Protein AF-A0A4V6J1E0-F1 (afdb_monomer_lite)

Secondary structure (DSSP, 8-state):
---BTTBHHHHHHHEETTEE---EEEEE-TTS-EEEEEESS--EEETTEEE--------

pLDDT: mean 73.78, std 18.58, range [38.69, 95.38]

Structure (mmCIF, N/CA/C/O backbone):
data_AF-A0A4V6J1E0-F1
#
_entry.id   AF-A0A4V6J1E0-F1
#
loop_
_atom_site.group_PDB
_atom_site.id
_atom_site.type_symbol
_atom_site.label_atom_id
_atom_site.label_alt_id
_atom_site.label_comp_id
_atom_site.label_asym_id
_atom_site.label_entity_id
_atom_site.label_seq_id
_atom_site.pdbx_PDB_ins_code
_atom_site.Cartn_x
_atom_site.Cartn_y
_atom_site.Cartn_z
_atom_site.occupancy
_atom_site.B_iso_or_equiv
_atom_site.auth_seq_id
_atom_site.auth_comp_id
_atom_site.auth_asym_id
_atom_site.auth_atom_id
_atom_site.pdbx_PDB_model_num
ATOM 1 N N . MET A 1 1 ? -1.924 -5.793 14.456 1.00 70.31 1 MET A N 1
ATOM 2 C CA . MET A 1 1 ? -1.983 -4.346 14.775 1.00 70.31 1 MET A CA 1
ATOM 3 C C . MET A 1 1 ? -3.362 -4.057 15.354 1.00 70.31 1 MET A C 1
ATOM 5 O O . MET A 1 1 ? -4.322 -4.547 14.782 1.00 70.31 1 MET A O 1
ATOM 9 N N . LEU A 1 2 ? -3.471 -3.325 16.470 1.00 82.19 2 LEU A N 1
ATOM 10 C CA . LEU A 1 2 ? -4.768 -3.006 17.109 1.00 82.19 2 LEU A CA 1
ATOM 11 C C . LEU A 1 2 ? -5.540 -1.870 16.409 1.00 82.19 2 LEU A C 1
ATOM 13 O O . LEU A 1 2 ? -6.670 -1.579 16.780 1.00 82.19 2 LEU A O 1
ATOM 17 N N . GLY A 1 3 ? -4.929 -1.235 15.407 1.00 85.00 3 GLY A N 1
ATOM 18 C CA . GLY A 1 3 ? -5.473 -0.080 14.705 1.00 85.00 3 GLY A CA 1
ATOM 19 C C . GLY A 1 3 ? -4.813 1.230 15.106 1.00 85.00 3 GLY A C 1
ATOM 20 O O . GLY A 1 3 ? -3.774 1.250 15.768 1.00 85.00 3 GLY A O 1
ATOM 21 N N . TYR A 1 4 ? -5.421 2.328 14.676 1.00 82.62 4 TYR A N 1
ATOM 22 C CA . TYR A 1 4 ? -5.033 3.683 15.038 1.00 82.62 4 TYR A CA 1
ATOM 23 C C . TYR A 1 4 ? -5.637 4.088 16.390 1.00 82.62 4 TYR A C 1
ATOM 25 O O . TYR A 1 4 ? -6.816 3.860 16.667 1.00 82.62 4 TYR A O 1
ATOM 33 N N . TRP A 1 5 ? -4.833 4.745 17.228 1.00 88.00 5 TRP A N 1
ATOM 34 C CA . TRP A 1 5 ? -5.268 5.241 18.534 1.00 88.00 5 TRP A CA 1
ATOM 35 C C . TRP A 1 5 ? -6.391 6.279 18.397 1.00 88.00 5 TRP A C 1
ATOM 37 O O . TRP A 1 5 ? -6.247 7.251 17.658 1.00 88.00 5 TRP A O 1
ATOM 47 N N . GLN A 1 6 ? -7.510 6.069 19.104 1.00 89.19 6 GLN A N 1
ATOM 48 C CA . GLN A 1 6 ? -8.707 6.933 19.082 1.00 89.19 6 GLN A CA 1
ATOM 49 C C . GLN A 1 6 ? -9.266 7.232 17.675 1.00 89.19 6 GLN A C 1
ATOM 51 O O . GLN A 1 6 ? -9.912 8.258 17.443 1.00 89.19 6 GLN A O 1
ATOM 56 N N . ARG A 1 7 ? -9.020 6.333 16.719 1.00 87.25 7 ARG A N 1
ATOM 57 C CA . ARG A 1 7 ? -9.509 6.436 15.338 1.00 87.25 7 ARG A CA 1
ATOM 58 C C . ARG A 1 7 ? -10.088 5.088 14.885 1.00 87.25 7 ARG A C 1
ATOM 60 O O . ARG A 1 7 ? -9.488 4.412 14.042 1.00 87.25 7 ARG A O 1
ATOM 67 N N . PRO A 1 8 ? -11.219 4.654 15.473 1.00 88.81 8 PRO A N 1
ATOM 68 C CA . PRO A 1 8 ? -11.823 3.359 15.159 1.00 88.81 8 PRO A CA 1
ATOM 69 C C . PRO A 1 8 ? -12.327 3.291 13.710 1.00 88.81 8 PRO A C 1
ATOM 71 O O . PRO A 1 8 ? -12.139 2.276 13.049 1.00 88.81 8 PRO A O 1
ATOM 74 N N . ASP A 1 9 ? -12.865 4.387 13.185 1.00 86.69 9 ASP A N 1
ATOM 75 C CA . ASP A 1 9 ? -13.350 4.524 11.806 1.00 86.69 9 ASP A CA 1
ATOM 76 C C . ASP A 1 9 ? -12.209 4.335 10.796 1.00 86.69 9 ASP A C 1
ATOM 78 O O . ASP A 1 9 ? -12.260 3.433 9.962 1.00 86.69 9 ASP A O 1
ATOM 82 N N . ALA A 1 10 ? -11.108 5.079 10.950 1.00 83.06 10 ALA A N 1
ATOM 83 C CA . ALA A 1 10 ? -9.925 4.895 10.106 1.00 83.06 10 ALA A CA 1
ATOM 84 C C . ALA A 1 10 ? -9.334 3.479 10.232 1.00 83.06 10 ALA A C 1
ATOM 86 O O . ALA A 1 10 ? -8.843 2.927 9.253 1.00 83.06 10 ALA A O 1
ATOM 87 N N . THR A 1 11 ? -9.396 2.873 11.423 1.00 86.12 11 THR A N 1
ATOM 88 C CA . THR A 1 11 ? -8.951 1.488 11.652 1.00 86.12 11 THR A CA 1
ATOM 89 C C . THR A 1 11 ? -9.793 0.484 10.872 1.00 86.12 11 THR A C 1
ATOM 91 O O . THR A 1 11 ? -9.232 -0.397 10.225 1.00 86.12 11 THR A O 1
ATOM 94 N N . ALA A 1 12 ? -11.119 0.618 10.903 1.00 87.06 12 ALA A N 1
ATOM 95 C CA . ALA A 1 12 ? -12.032 -0.244 10.156 1.00 87.06 12 ALA A CA 1
ATOM 96 C C . ALA A 1 12 ? -11.882 -0.067 8.634 1.00 87.06 12 ALA A C 1
ATOM 98 O O . ALA A 1 12 ? -12.105 -1.001 7.865 1.00 87.06 12 ALA A O 1
ATOM 99 N N . GLU A 1 13 ? -11.469 1.118 8.181 1.00 85.06 13 GLU A N 1
ATOM 100 C CA . GLU A 1 13 ? -11.179 1.359 6.768 1.00 85.06 13 GLU A CA 1
ATOM 101 C C . GLU A 1 13 ? -9.902 0.663 6.280 1.00 85.06 13 GLU A C 1
ATOM 103 O O . GLU A 1 13 ? -9.863 0.217 5.129 1.00 85.06 13 GLU A O 1
ATOM 108 N N . ILE A 1 14 ? -8.858 0.586 7.114 1.00 86.88 14 ILE A N 1
ATOM 109 C CA . ILE A 1 14 ? -7.560 0.003 6.727 1.00 86.88 14 ILE A CA 1
ATOM 110 C C . ILE A 1 14 ? -7.429 -1.484 7.060 1.00 86.88 14 ILE A C 1
ATOM 112 O O . ILE A 1 14 ? -6.690 -2.185 6.372 1.00 86.88 14 ILE A O 1
ATOM 116 N N . ILE A 1 15 ? -8.115 -1.972 8.093 1.00 88.44 15 ILE A N 1
ATOM 117 C CA . ILE A 1 15 ? -8.118 -3.384 8.476 1.00 88.44 15 ILE A CA 1
ATOM 118 C C . ILE A 1 15 ? -9.415 -4.000 7.964 1.00 88.44 15 ILE A C 1
ATOM 120 O O . ILE A 1 15 ? -10.481 -3.761 8.530 1.00 88.44 15 ILE A O 1
ATOM 124 N N . LYS A 1 16 ? -9.324 -4.807 6.905 1.00 85.19 16 LYS A N 1
ATOM 125 C CA . LYS A 1 16 ? -10.473 -5.512 6.322 1.00 85.19 16 LYS A CA 1
ATOM 126 C C . LYS A 1 16 ? -10.180 -6.996 6.264 1.00 85.19 16 LYS A C 1
ATOM 128 O O . LYS A 1 16 ? -9.073 -7.392 5.917 1.00 85.19 16 LYS A O 1
ATOM 133 N N . ASP A 1 17 ? -11.154 -7.806 6.663 1.00 86.06 17 ASP A N 1
ATOM 134 C CA . ASP A 1 17 ? -11.048 -9.270 6.661 1.00 86.06 17 ASP A CA 1
ATOM 135 C C . ASP A 1 17 ? -9.805 -9.802 7.408 1.00 86.06 17 ASP A C 1
ATOM 137 O O . ASP A 1 17 ? -9.222 -10.821 7.049 1.00 86.06 17 ASP A O 1
ATOM 141 N N . GLY A 1 18 ? -9.366 -9.083 8.450 1.00 86.44 18 GLY A N 1
ATOM 142 C CA . GLY A 1 18 ? -8.160 -9.400 9.226 1.00 86.44 18 GLY A CA 1
ATOM 143 C C . GLY A 1 18 ? -6.837 -8.952 8.589 1.00 86.44 18 GLY A C 1
ATOM 144 O O . GLY A 1 18 ? -5.789 -9.078 9.223 1.00 86.44 18 GLY A O 1
ATOM 145 N N . TRP A 1 19 ? -6.872 -8.380 7.385 1.00 86.38 19 TRP A N 1
ATOM 146 C CA . TRP A 1 19 ? -5.702 -7.909 6.647 1.00 86.38 19 TRP A CA 1
ATOM 147 C C . TRP A 1 19 ? -5.514 -6.398 6.757 1.00 86.38 19 TRP A C 1
ATOM 149 O O . TRP A 1 19 ? -6.461 -5.618 6.661 1.00 86.38 19 TRP A O 1
ATOM 159 N N . LEU A 1 20 ? -4.257 -5.979 6.925 1.00 86.12 20 LEU A N 1
ATOM 160 C CA . LEU A 1 20 ? -3.859 -4.576 6.885 1.00 86.12 20 LEU A CA 1
ATOM 161 C C . LEU A 1 20 ? -3.638 -4.134 5.435 1.00 86.12 20 LEU A C 1
ATOM 163 O O . LEU A 1 20 ? -2.673 -4.543 4.791 1.00 86.12 20 LEU A O 1
ATOM 167 N N . HIS A 1 21 ? -4.478 -3.231 4.948 1.00 86.94 21 HIS A N 1
ATOM 168 C CA . HIS A 1 21 ? -4.273 -2.562 3.671 1.00 86.94 21 HIS A CA 1
ATOM 169 C C . HIS A 1 21 ? -3.327 -1.367 3.846 1.00 86.94 21 HIS A C 1
ATOM 171 O O . HIS A 1 21 ? -3.758 -0.261 4.165 1.00 86.94 21 HIS A O 1
ATOM 177 N N . THR A 1 22 ? -2.029 -1.583 3.609 1.00 83.62 22 THR A N 1
ATOM 178 C CA . THR A 1 22 ? -0.975 -0.558 3.768 1.00 83.62 22 THR A CA 1
ATOM 179 C C . THR A 1 22 ? -1.097 0.605 2.783 1.00 83.62 22 THR A C 1
ATOM 181 O O . THR A 1 22 ? -0.617 1.704 3.053 1.00 83.62 22 THR A O 1
ATOM 184 N N . GLY A 1 23 ? -1.757 0.372 1.645 1.00 82.06 23 GLY A N 1
ATOM 185 C CA . GLY A 1 23 ? -1.781 1.315 0.532 1.00 82.06 23 GL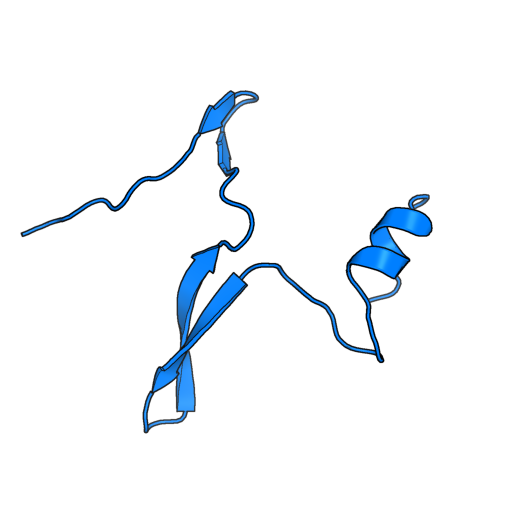Y A CA 1
ATOM 186 C C . GLY A 1 23 ? -0.524 1.251 -0.336 1.00 82.06 23 GLY A C 1
ATOM 187 O O . GLY A 1 23 ? -0.364 2.113 -1.193 1.00 82.06 23 GLY A O 1
ATOM 188 N N . ASP A 1 24 ? 0.324 0.240 -0.153 1.00 84.19 24 ASP A N 1
ATOM 189 C CA . ASP A 1 24 ? 1.542 0.042 -0.942 1.00 84.19 24 ASP A CA 1
ATOM 190 C C . ASP A 1 24 ? 1.267 -0.9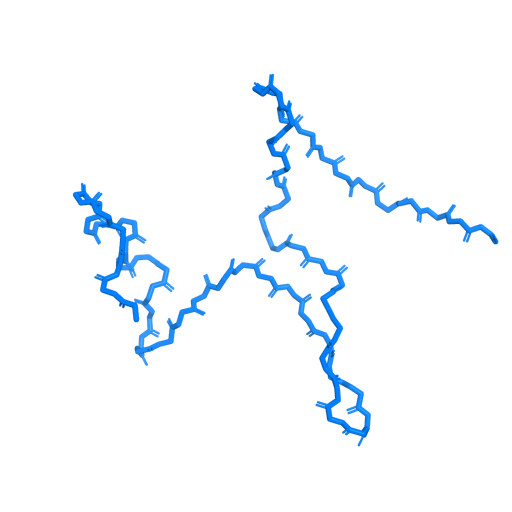22 -2.082 1.00 84.19 24 ASP A C 1
ATOM 192 O O . ASP A 1 24 ? 0.557 -1.917 -1.914 1.00 84.19 24 ASP A O 1
ATOM 196 N N . ILE A 1 25 ? 1.839 -0.633 -3.244 1.00 83.94 25 ILE A N 1
ATOM 197 C CA . ILE A 1 25 ? 1.827 -1.553 -4.373 1.00 83.94 25 ILE A CA 1
ATOM 198 C C . ILE A 1 25 ? 3.212 -2.179 -4.437 1.00 83.94 25 ILE A C 1
ATOM 200 O O . ILE A 1 25 ? 4.217 -1.485 -4.603 1.00 83.94 25 ILE A O 1
ATOM 204 N N . ALA A 1 26 ? 3.254 -3.499 -4.295 1.00 88.75 26 ALA A N 1
ATOM 205 C CA . ALA A 1 26 ? 4.466 -4.285 -4.423 1.00 88.75 26 ALA A CA 1
ATOM 206 C C . ALA A 1 26 ? 4.315 -5.322 -5.536 1.00 88.75 26 ALA A C 1
ATOM 208 O O . ALA A 1 26 ? 3.220 -5.826 -5.788 1.00 88.75 26 ALA A O 1
ATOM 209 N N . VAL A 1 27 ? 5.430 -5.636 -6.182 1.00 90.62 27 VAL A N 1
ATOM 210 C CA . VAL A 1 27 ? 5.559 -6.760 -7.114 1.00 90.62 27 VAL A CA 1
ATOM 211 C C . VAL A 1 27 ? 6.467 -7.808 -6.490 1.00 90.62 27 VAL A C 1
ATOM 213 O O . VAL A 1 27 ? 7.456 -7.453 -5.848 1.00 90.62 27 VAL A O 1
ATOM 216 N N . MET A 1 28 ? 6.099 -9.076 -6.651 1.00 94.69 28 MET A N 1
ATOM 217 C CA . MET A 1 28 ? 6.911 -10.221 -6.251 1.00 94.69 28 MET A CA 1
ATOM 218 C C . MET A 1 28 ? 7.686 -10.720 -7.468 1.00 94.69 28 MET A C 1
ATOM 220 O O . MET A 1 28 ? 7.101 -10.798 -8.550 1.00 94.69 28 MET A O 1
ATOM 224 N N . ASP A 1 29 ? 8.972 -11.007 -7.305 1.00 92.50 29 ASP A N 1
ATOM 225 C CA . ASP A 1 29 ? 9.762 -11.696 -8.327 1.00 92.50 29 ASP A CA 1
ATOM 226 C C . ASP A 1 29 ? 9.689 -13.225 -8.184 1.00 92.50 29 ASP A C 1
ATOM 228 O O . ASP A 1 29 ? 9.064 -13.755 -7.262 1.00 92.50 29 ASP A O 1
ATOM 232 N N . ASP A 1 30 ? 10.311 -13.934 -9.128 1.00 95.12 30 ASP A N 1
ATOM 233 C CA . ASP A 1 30 ? 10.290 -15.401 -9.192 1.00 95.12 30 ASP A CA 1
ATOM 234 C C . ASP A 1 30 ? 11.034 -16.064 -8.017 1.00 95.12 30 ASP A C 1
ATOM 236 O O . ASP A 1 30 ? 10.754 -17.214 -7.678 1.00 95.12 30 ASP A O 1
ATOM 240 N N . ASP A 1 31 ? 11.930 -15.325 -7.357 1.00 95.38 31 ASP A N 1
ATOM 241 C CA . ASP A 1 31 ? 12.667 -15.764 -6.169 1.00 95.38 31 ASP A CA 1
ATOM 242 C C . ASP A 1 31 ? 11.896 -15.466 -4.862 1.00 95.38 31 ASP A C 1
ATOM 244 O O . ASP A 1 31 ? 12.345 -15.813 -3.765 1.00 95.38 31 ASP A O 1
ATOM 248 N N . GLY A 1 32 ? 10.709 -14.855 -4.963 1.00 93.50 32 GLY A N 1
ATOM 249 C CA . GLY A 1 32 ? 9.820 -14.560 -3.840 1.00 93.50 32 GLY A CA 1
ATOM 250 C C . GLY A 1 32 ? 10.132 -13.254 -3.107 1.00 93.50 32 GLY A C 1
ATOM 251 O O . GLY A 1 32 ? 9.552 -12.996 -2.045 1.00 93.50 32 GLY A O 1
ATOM 252 N N . PHE A 1 33 ? 11.012 -12.405 -3.642 1.00 93.56 33 PHE A N 1
ATOM 253 C CA . PHE A 1 33 ? 11.283 -11.092 -3.069 1.00 93.56 33 PHE A CA 1
ATOM 254 C C . PHE A 1 33 ? 10.222 -10.081 -3.494 1.00 93.56 33 PHE A C 1
ATOM 256 O O . PHE A 1 33 ? 9.762 -10.040 -4.632 1.00 93.56 33 PHE A O 1
ATOM 263 N N . LEU A 1 34 ? 9.845 -9.219 -2.552 1.00 89.25 34 LEU A N 1
ATOM 264 C CA . LEU A 1 34 ? 8.886 -8.146 -2.777 1.00 89.25 34 LEU A CA 1
ATOM 265 C C . LEU A 1 34 ? 9.605 -6.820 -3.000 1.00 89.25 34 LEU A C 1
ATOM 267 O O . LEU A 1 34 ? 10.429 -6.399 -2.186 1.00 89.25 34 LEU A O 1
ATOM 271 N N . ARG A 1 35 ? 9.214 -6.105 -4.055 1.00 84.56 35 ARG A N 1
ATOM 272 C CA . ARG A 1 35 ? 9.663 -4.739 -4.328 1.00 84.56 35 ARG A CA 1
ATOM 273 C C . ARG A 1 35 ? 8.480 -3.783 -4.319 1.00 84.56 35 ARG A C 1
ATOM 275 O O . ARG A 1 35 ? 7.565 -3.926 -5.127 1.00 84.56 35 ARG A O 1
ATOM 282 N N . ILE A 1 36 ? 8.519 -2.789 -3.433 1.00 84.38 36 ILE A N 1
ATOM 283 C CA . ILE A 1 36 ? 7.541 -1.694 -3.410 1.00 84.38 36 ILE A CA 1
ATOM 284 C C . ILE A 1 36 ? 7.803 -0.816 -4.633 1.00 84.38 36 ILE A C 1
ATOM 286 O O . ILE A 1 36 ? 8.906 -0.297 -4.804 1.00 84.38 36 ILE A O 1
ATOM 290 N N . VAL A 1 37 ? 6.804 -0.688 -5.498 1.00 85.44 37 VAL A N 1
ATOM 291 C CA . VAL A 1 37 ? 6.905 0.044 -6.769 1.00 85.44 37 VAL A CA 1
ATOM 292 C C . VAL A 1 37 ? 6.033 1.286 -6.807 1.00 85.44 37 VAL A C 1
ATOM 294 O O . VAL A 1 37 ? 6.278 2.145 -7.649 1.00 85.44 37 VAL A O 1
ATOM 297 N N . ASP A 1 38 ? 5.038 1.385 -5.923 1.00 75.62 38 ASP A N 1
ATOM 298 C CA . ASP A 1 38 ? 4.110 2.511 -5.915 1.00 75.62 38 ASP A CA 1
ATOM 299 C C . ASP A 1 38 ? 3.357 2.652 -4.578 1.00 75.62 38 ASP A C 1
ATOM 301 O O . ASP A 1 38 ? 3.386 1.751 -3.727 1.00 75.62 38 ASP A O 1
ATOM 305 N N . ARG A 1 39 ? 2.634 3.762 -4.407 1.00 80.00 39 ARG A N 1
ATOM 306 C CA . ARG A 1 39 ? 1.685 3.995 -3.310 1.00 80.00 39 ARG A CA 1
ATOM 307 C C . ARG A 1 39 ? 0.305 4.292 -3.899 1.00 80.00 39 ARG A C 1
ATOM 309 O O . ARG A 1 39 ? 0.089 5.267 -4.597 1.00 80.00 39 ARG A O 1
ATOM 316 N N . LYS A 1 40 ? -0.702 3.502 -3.525 1.00 69.50 40 LYS A N 1
ATOM 317 C CA . LYS A 1 40 ? -2.105 3.674 -3.954 1.00 69.50 40 LYS A CA 1
ATOM 318 C C . LYS A 1 40 ? -2.703 5.037 -3.555 1.00 69.50 40 LYS A C 1
ATOM 320 O O . LYS A 1 40 ? -3.709 5.457 -4.122 1.00 69.50 40 LYS A O 1
ATOM 325 N N . LYS A 1 41 ? -2.128 5.702 -2.551 1.00 61.44 41 LYS A N 1
ATOM 326 C CA . LYS A 1 41 ? -2.473 7.061 -2.116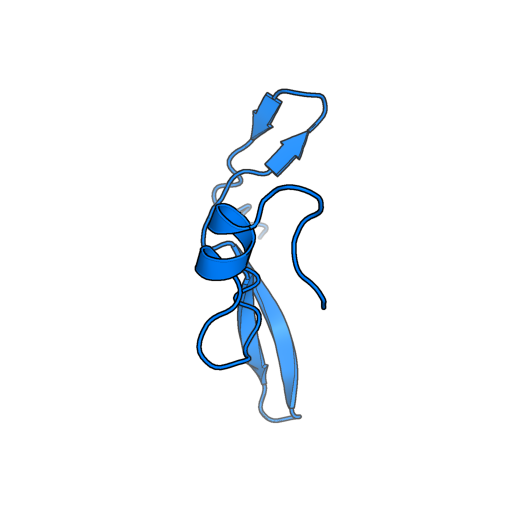 1.00 61.44 41 LYS A CA 1
ATOM 327 C C . LYS A 1 41 ? -1.198 7.905 -2.165 1.00 61.44 41 LYS A C 1
ATOM 329 O O . LYS A 1 41 ? -0.527 8.036 -1.146 1.00 61.44 41 LYS A O 1
ATOM 334 N N . ASP A 1 42 ? -0.828 8.426 -3.328 1.00 50.94 42 ASP A N 1
ATOM 335 C CA . ASP A 1 42 ? 0.356 9.283 -3.460 1.00 50.94 42 ASP A CA 1
ATOM 336 C C . ASP A 1 42 ? 0.171 10.620 -2.727 1.00 50.94 42 ASP A C 1
ATOM 338 O O . ASP A 1 42 ? -0.293 11.612 -3.283 1.00 50.94 42 ASP A O 1
ATOM 342 N N . MET A 1 43 ? 0.544 10.644 -1.449 1.00 48.69 43 MET A N 1
ATOM 343 C CA . MET A 1 43 ? 0.792 11.853 -0.670 1.00 48.69 43 MET A CA 1
ATOM 344 C C . MET A 1 43 ? 2.032 11.605 0.192 1.00 48.69 43 MET A C 1
ATOM 346 O O . MET A 1 43 ? 1.952 10.937 1.225 1.00 48.69 43 MET A O 1
ATOM 350 N N . ILE A 1 44 ? 3.186 12.136 -0.223 1.00 53.88 44 ILE A N 1
ATOM 351 C CA . ILE A 1 44 ? 4.374 12.199 0.636 1.00 53.88 44 ILE A CA 1
ATOM 352 C C . ILE A 1 44 ? 4.303 13.512 1.426 1.00 53.88 44 ILE A C 1
ATOM 354 O O . ILE A 1 44 ? 4.272 14.594 0.844 1.00 53.88 44 ILE A O 1
ATOM 358 N N . LEU A 1 45 ? 4.278 13.419 2.758 1.00 43.78 45 LEU A N 1
ATOM 359 C CA . LEU A 1 45 ? 4.363 14.562 3.672 1.00 43.78 45 LEU A CA 1
ATOM 360 C C . LEU A 1 45 ? 5.841 14.882 3.934 1.00 43.78 45 LEU A C 1
ATOM 362 O O . LEU A 1 45 ? 6.489 14.221 4.745 1.00 43.78 45 LEU A O 1
ATOM 366 N N . VAL A 1 46 ? 6.378 15.901 3.258 1.00 48.50 46 VAL A N 1
ATOM 367 C CA . VAL A 1 46 ? 7.713 16.451 3.552 1.00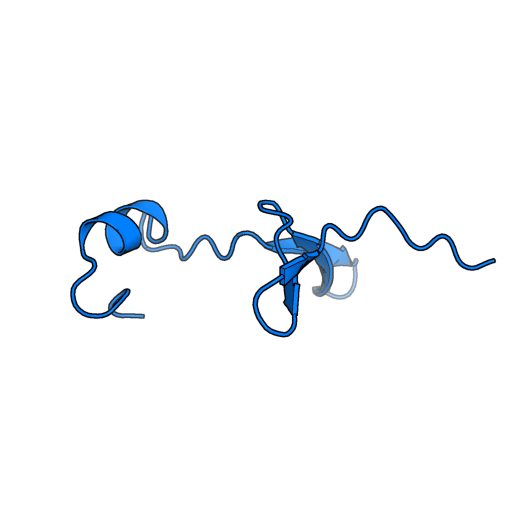 48.50 46 VAL A CA 1
ATOM 368 C C . VAL A 1 46 ? 7.529 17.825 4.179 1.00 48.50 46 VAL A C 1
ATOM 370 O O . VAL A 1 46 ? 7.017 18.741 3.544 1.00 48.50 46 VAL A O 1
ATOM 373 N N . SER A 1 47 ? 7.933 17.979 5.443 1.00 40.47 47 SER A N 1
ATOM 374 C CA . SER A 1 47 ? 7.939 19.268 6.154 1.00 40.47 47 SER A CA 1
ATOM 375 C C . SER A 1 47 ? 6.602 20.042 6.137 1.00 40.47 47 SER A C 1
ATOM 377 O O . SER A 1 47 ? 6.604 21.271 6.108 1.00 40.47 47 SER A O 1
ATOM 379 N N . GLY A 1 48 ? 5.462 19.340 6.148 1.00 50.06 48 GLY A N 1
ATOM 380 C CA . GLY A 1 48 ? 4.126 19.956 6.133 1.00 50.06 48 GLY A CA 1
ATOM 381 C C . GLY A 1 48 ? 3.571 20.293 4.742 1.00 50.06 48 GLY A C 1
ATOM 382 O O . GLY A 1 48 ? 2.492 20.873 4.657 1.00 50.06 48 GLY A O 1
ATOM 383 N N . PHE A 1 49 ? 4.262 19.912 3.664 1.00 38.69 49 PHE A N 1
ATOM 384 C CA . PHE A 1 49 ? 3.801 20.104 2.290 1.00 38.69 49 PHE A CA 1
ATOM 385 C C . PHE A 1 49 ? 3.472 18.767 1.619 1.00 38.69 49 PHE A C 1
ATOM 387 O O . PHE A 1 49 ? 4.197 17.781 1.774 1.00 38.69 49 PHE A O 1
ATOM 394 N N . ASN A 1 50 ? 2.376 18.756 0.855 1.00 47.47 50 ASN A N 1
ATOM 395 C CA . ASN A 1 50 ? 1.958 17.614 0.047 1.00 47.47 50 ASN A CA 1
ATOM 396 C C . ASN A 1 50 ? 2.834 17.547 -1.207 1.00 47.47 50 ASN A C 1
ATOM 398 O O . ASN A 1 50 ? 2.717 18.397 -2.091 1.00 47.47 50 ASN A O 1
ATOM 402 N N . VAL 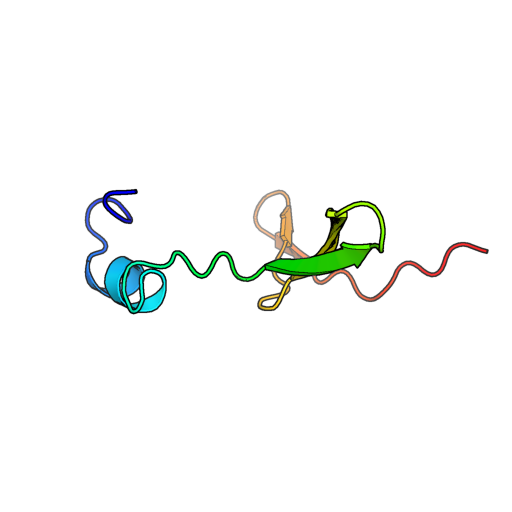A 1 51 ? 3.704 16.541 -1.279 1.00 51.12 51 VAL A N 1
ATOM 403 C CA . VAL A 1 51 ? 4.539 16.271 -2.453 1.00 51.12 51 VAL A CA 1
ATOM 404 C C . VAL A 1 51 ? 4.001 15.036 -3.172 1.00 51.12 51 VAL A C 1
ATOM 406 O O . VAL A 1 51 ? 3.836 13.975 -2.568 1.00 51.12 51 VAL A O 1
ATOM 409 N N . TYR A 1 52 ? 3.745 15.184 -4.472 1.00 51.91 52 TYR A N 1
ATOM 410 C CA . TYR A 1 52 ? 3.288 14.120 -5.366 1.00 51.91 52 TYR A CA 1
ATOM 411 C C . TYR A 1 52 ? 4.470 13.663 -6.234 1.00 51.91 52 TYR A C 1
ATOM 413 O O . TYR A 1 52 ? 4.900 14.420 -7.110 1.00 51.91 52 TYR A O 1
ATOM 421 N N . PRO A 1 53 ? 5.052 12.475 -6.002 1.00 54.16 53 PRO A N 1
ATOM 422 C CA . PRO A 1 53 ? 6.169 11.998 -6.806 1.00 54.16 53 PRO A CA 1
ATOM 423 C C . PRO A 1 53 ? 5.663 11.378 -8.115 1.00 54.16 53 PRO A C 1
ATOM 425 O O .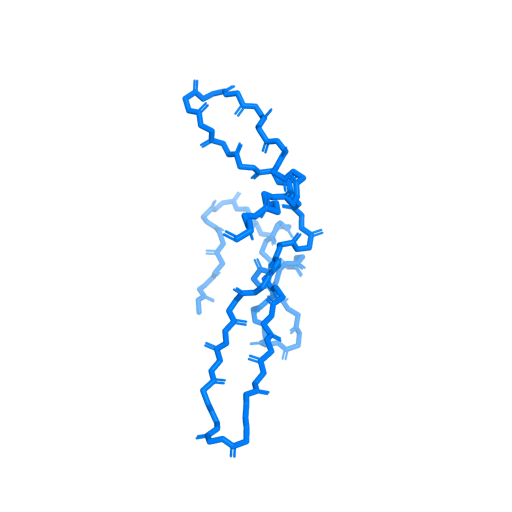 PRO A 1 53 ? 5.446 10.176 -8.216 1.00 54.16 53 PRO A O 1
ATOM 428 N N . THR A 1 54 ? 5.523 12.176 -9.169 1.00 49.66 54 THR A N 1
ATOM 429 C CA . THR A 1 54 ? 5.363 11.607 -10.514 1.00 49.66 54 THR A CA 1
ATOM 430 C C . THR A 1 54 ? 6.718 11.068 -10.984 1.00 49.66 54 THR A C 1
ATOM 432 O O . THR A 1 54 ? 7.674 11.836 -11.062 1.00 49.66 54 THR A O 1
ATOM 435 N N . LYS A 1 55 ? 6.795 9.757 -11.277 1.00 43.00 55 LYS A N 1
ATOM 436 C CA . LYS A 1 55 ? 7.911 9.016 -11.919 1.00 43.00 55 LYS A CA 1
ATOM 437 C C . LYS A 1 55 ? 9.187 9.839 -12.185 1.00 43.00 55 LYS A C 1
ATOM 439 O O . LYS A 1 55 ? 9.309 10.480 -13.229 1.00 43.00 55 LYS A O 1
ATOM 444 N N . LEU A 1 56 ? 10.194 9.709 -11.319 1.00 49.94 56 LEU A N 1
ATOM 445 C CA . LEU A 1 56 ? 11.571 10.045 -11.686 1.00 49.94 56 LEU A CA 1
ATOM 446 C C . LEU A 1 56 ? 12.068 8.983 -12.676 1.00 49.94 56 LEU A C 1
ATOM 448 O O . LEU A 1 56 ? 12.430 7.873 -12.297 1.00 49.94 56 LEU A O 1
ATOM 452 N N . LYS A 1 57 ? 12.011 9.304 -13.971 1.00 43.38 57 LYS A N 1
ATOM 453 C CA . LYS A 1 57 ? 12.679 8.534 -15.024 1.00 43.38 57 LYS A CA 1
ATOM 454 C C . LYS A 1 57 ? 14.159 8.920 -14.994 1.00 43.38 57 LYS A C 1
ATOM 456 O O . LYS A 1 57 ? 14.520 9.988 -15.481 1.00 43.38 57 LYS A O 1
ATOM 461 N N . THR A 1 58 ? 14.999 8.080 -14.408 1.00 40.62 58 THR A N 1
ATOM 462 C CA . THR A 1 58 ? 16.456 8.162 -14.563 1.00 40.62 58 THR A CA 1
ATOM 463 C C . THR A 1 58 ? 16.874 7.236 -15.704 1.00 40.62 58 THR A C 1
ATOM 465 O O . THR A 1 58 ? 16.417 6.094 -15.760 1.00 40.62 58 THR A O 1
ATOM 468 N N . TRP A 1 59 ? 17.654 7.780 -16.642 1.00 44.84 59 TRP A N 1
ATOM 469 C CA . TRP A 1 59 ? 18.334 7.037 -17.706 1.00 44.84 59 TRP A CA 1
ATOM 470 C C . TRP A 1 59 ? 19.499 6.229 -17.142 1.00 44.84 59 TRP A C 1
ATOM 472 O O . TRP A 1 59 ? 20.104 6.711 -16.156 1.00 44.84 59 TRP A O 1
#

Radius of gyration: 15.12 Å; chains: 1; bounding box: 32×36×37 Å

Organism: Raoultella terrigena (NCBI:txid577)

InterPro domains:
  IPR042099 ANL, N-terminal domain [G3DSA:3.40.50.12780] (1-42)

Sequence (59 aa):
MLGYWQRPDATAEIIKDGWLHTGDIAVMDDDGFLRIVDRKKDMILVSGFNVYPTKLKTW

Foldseek 3Di:
DCADDPCVVNRPVQQDPNDGNPQWDWDADPVGDIDGDDGNDQFDQDPNDTDGDDDPDDD